Protein AF-A0A542AY26-F1 (afdb_monomer)

Radius of gyration: 20.73 Å; Cα contacts (8 Å, |Δi|>4): 140; chains: 1; bounding box: 49×27×63 Å

Nearest PDB structures (foldseek):
  6twt-assembly2_B  TM=5.254E-01  e=1.048E+00  Klebsiella pneumoniae
  6mgy-assembly6_B  TM=5.204E-01  e=1.248E+00  Klebsiella pneumoniae

Secondary structure (DSSP, 8-state):
--HHHHHHHHHHHTT-EEEEETTEEEEE-STTEEEEEE-SSSS-EEEEEE-SSBTTTBT--EEHHHHHHHHHHHHHHHHHHHHHHHHT--S---HHHHHHHHHHHHHHHHHHHHHHHHHHHHHHHHHHHHHHHH-

pLDDT: mean 88.07, std 7.44, range [56.12, 95.0]

Sequence (135 aa):
MNKKSQLTEHLEKSCESYSEIENNIIITTTKPLIFQVDFSNNKTDISAKLKGWNFLTGFLEMRFEKVASYISIMLILMILITLFSLVMVENEIENTTVLISITCIVVAAVWTCLFYINYRIKYENMKNRIVDWTN

Solvent-accessible surface area (backbone atoms only — not comparable to full-atom values): 7560 Å² total; per-residue (Å²): 130,60,48,68,61,43,38,50,55,51,34,58,77,66,71,54,50,67,48,78,55,95,55,32,40,37,38,46,54,78,80,38,45,34,38,39,38,37,53,79,50,106,51,81,44,79,47,48,28,38,44,53,73,43,93,77,55,39,69,52,69,41,49,51,90,52,47,62,62,52,42,52,52,51,51,52,50,52,50,51,53,54,53,52,56,58,70,68,49,91,56,90,74,52,69,65,60,56,52,51,54,52,49,53,51,51,52,52,51,53,52,46,50,53,51,50,50,55,53,48,54,54,47,53,55,50,52,50,50,54,50,67,46,50,109

Structure (mmCIF, N/CA/C/O backbone):
data_AF-A0A542AY26-F1
#
_entry.id   AF-A0A542AY26-F1
#
loop_
_atom_site.group_PDB
_atom_site.id
_atom_site.type_symbol
_atom_site.label_atom_id
_atom_site.label_alt_id
_atom_site.label_comp_id
_atom_site.label_asym_id
_atom_site.label_entity_id
_atom_site.label_seq_id
_atom_site.pdbx_PDB_ins_code
_atom_site.Cartn_x
_atom_site.Cartn_y
_atom_site.Cartn_z
_atom_site.occupancy
_atom_site.B_iso_or_equiv
_atom_site.auth_seq_id
_atom_site.auth_comp_id
_atom_site.auth_asym_id
_atom_site.auth_atom_id
_atom_site.pdbx_PDB_model_num
ATOM 1 N N . MET A 1 1 ? -17.174 -6.005 26.970 1.00 57.91 1 MET A N 1
ATOM 2 C CA . MET A 1 1 ? -17.548 -4.857 26.114 1.00 57.91 1 MET A CA 1
ATOM 3 C C . MET A 1 1 ? -17.607 -5.355 24.674 1.00 57.91 1 MET A C 1
ATOM 5 O O . MET A 1 1 ? -16.840 -6.252 24.352 1.00 57.91 1 MET A O 1
ATOM 9 N N . ASN A 1 2 ? -18.540 -4.887 23.840 1.00 85.50 2 ASN A N 1
ATOM 10 C CA . ASN A 1 2 ? -18.603 -5.311 22.433 1.00 85.50 2 ASN A CA 1
ATOM 11 C C . ASN A 1 2 ? -17.355 -4.779 21.695 1.00 85.50 2 ASN A C 1
ATOM 13 O O . ASN A 1 2 ? -17.109 -3.577 21.761 1.00 85.50 2 ASN A O 1
ATOM 17 N N . LYS A 1 3 ? -16.587 -5.636 21.003 1.00 85.88 3 LYS A N 1
ATOM 18 C CA . LYS A 1 3 ? -15.359 -5.249 20.272 1.00 85.88 3 LYS A CA 1
ATOM 19 C C . LYS A 1 3 ? -15.588 -4.099 19.293 1.00 85.88 3 LYS A C 1
ATOM 21 O O . LYS A 1 3 ? -14.745 -3.220 19.156 1.00 85.88 3 LYS A O 1
ATOM 26 N N . LYS A 1 4 ? -16.770 -4.069 18.670 1.00 87.06 4 LYS A N 1
ATOM 27 C CA . LYS A 1 4 ? -17.189 -2.968 17.800 1.00 87.06 4 LYS A CA 1
ATOM 28 C C . LYS A 1 4 ? -17.215 -1.636 18.560 1.00 87.06 4 LYS A C 1
ATOM 30 O O . LYS A 1 4 ? -16.641 -0.661 18.099 1.00 87.06 4 LYS A O 1
ATOM 35 N N . SER A 1 5 ? -17.817 -1.626 19.751 1.00 87.88 5 SER A N 1
ATOM 36 C CA . SER A 1 5 ? -17.921 -0.437 20.609 1.00 87.88 5 SER A CA 1
ATOM 37 C C . SER A 1 5 ? -16.572 0.015 21.174 1.00 87.88 5 SER A C 1
ATOM 39 O O . SER A 1 5 ? -16.381 1.203 21.398 1.00 87.88 5 SER A O 1
ATOM 41 N N . GLN A 1 6 ? -15.641 -0.914 21.419 1.00 89.56 6 GLN A N 1
ATOM 42 C CA . GLN A 1 6 ? -14.271 -0.567 21.815 1.00 89.56 6 GLN A CA 1
ATOM 43 C C . GLN A 1 6 ? -13.541 0.162 20.686 1.00 89.56 6 GLN A C 1
ATOM 45 O O . GLN A 1 6 ? -12.903 1.188 20.927 1.00 89.56 6 GLN A O 1
ATOM 50 N N . LEU A 1 7 ? -13.670 -0.341 19.454 1.00 90.88 7 LEU A N 1
ATOM 51 C CA . LEU A 1 7 ? -13.035 0.268 18.292 1.00 90.88 7 LEU A CA 1
ATOM 52 C C . LEU A 1 7 ? -13.582 1.675 18.020 1.00 90.88 7 LEU A C 1
ATOM 54 O O . LEU A 1 7 ? -12.794 2.592 17.805 1.00 90.88 7 LEU A O 1
ATOM 58 N N . THR A 1 8 ? -14.902 1.869 18.068 1.00 90.88 8 THR A N 1
ATOM 59 C CA . THR A 1 8 ? -15.522 3.184 17.824 1.00 90.88 8 THR A CA 1
ATOM 60 C C . THR A 1 8 ? -15.086 4.220 18.855 1.00 90.88 8 THR A C 1
ATOM 62 O O . THR A 1 8 ? -14.701 5.321 18.473 1.00 90.88 8 THR A O 1
ATOM 65 N N . GLU A 1 9 ? -15.024 3.855 20.139 1.00 91.69 9 GLU A N 1
ATOM 66 C CA . GLU A 1 9 ? -14.561 4.755 21.204 1.00 91.69 9 GLU A CA 1
ATOM 67 C C . GLU A 1 9 ? -13.115 5.233 20.965 1.00 91.69 9 GLU A C 1
ATOM 69 O O . GLU A 1 9 ? -12.787 6.403 21.172 1.00 91.69 9 GLU A O 1
ATOM 74 N N . HIS A 1 10 ? -12.232 4.347 20.496 1.00 92.06 10 HIS A N 1
ATOM 75 C CA . HIS A 1 10 ? -10.848 4.712 20.180 1.00 92.06 10 HIS A CA 1
ATOM 76 C C . HIS A 1 10 ? -10.740 5.565 18.912 1.00 92.06 10 HIS A C 1
ATOM 78 O O . HIS A 1 10 ? -9.933 6.499 18.869 1.00 92.06 10 HIS A O 1
ATOM 84 N N . LEU A 1 11 ? -11.553 5.280 17.891 1.00 90.81 11 LEU A N 1
ATOM 85 C CA . LEU A 1 11 ? -11.613 6.075 16.662 1.00 90.81 11 LEU A CA 1
ATOM 86 C C . LEU A 1 11 ? -12.099 7.503 16.941 1.00 90.81 11 LEU A C 1
ATOM 88 O O . LEU A 1 11 ? -11.497 8.455 16.450 1.00 90.81 11 LEU A O 1
ATOM 92 N N . GLU A 1 12 ? -13.111 7.661 17.797 1.00 90.06 12 GLU A N 1
ATOM 93 C CA . GLU A 1 12 ? -13.599 8.970 18.246 1.00 90.06 12 GLU A CA 1
ATOM 94 C C . GLU A 1 12 ? -12.529 9.745 19.016 1.00 90.06 12 GLU A C 1
ATOM 96 O O . GLU A 1 12 ? -12.251 10.899 18.694 1.00 90.06 12 GLU A O 1
ATOM 101 N N . LYS A 1 13 ? -11.860 9.099 19.982 1.00 90.75 13 LYS A N 1
ATOM 102 C CA . LYS A 1 13 ? -10.767 9.721 20.754 1.00 90.75 13 LYS A CA 1
ATOM 103 C C . LYS A 1 13 ? -9.590 10.155 19.885 1.00 90.75 13 LYS A C 1
ATOM 105 O O . LYS A 1 13 ? -8.901 11.112 20.225 1.00 90.75 13 LYS A O 1
ATOM 110 N N . SER A 1 14 ? -9.334 9.437 18.794 1.00 86.12 14 SER A N 1
ATOM 111 C CA . SER A 1 14 ? -8.246 9.740 17.859 1.00 86.12 14 SER A CA 1
ATOM 112 C C . SER A 1 14 ? -8.663 10.644 16.696 1.00 86.12 14 SER A C 1
ATOM 114 O O . SER A 1 14 ? -7.824 10.942 15.846 1.00 86.12 14 SER A O 1
ATOM 116 N N . CYS A 1 15 ? -9.915 11.120 16.677 1.00 84.69 15 CYS A N 1
ATOM 117 C CA . CYS A 1 15 ? -10.482 11.948 15.610 1.00 84.69 15 CYS A CA 1
ATOM 118 C C . CYS A 1 15 ? -10.312 11.330 14.206 1.00 84.69 15 CYS A C 1
ATOM 120 O O . CYS A 1 15 ? -10.154 12.049 13.216 1.00 84.69 15 CYS A O 1
ATOM 122 N N . GLU A 1 16 ? -10.321 9.999 14.111 1.00 85.75 16 GLU A N 1
ATOM 123 C CA . GLU A 1 16 ? -10.207 9.283 12.840 1.00 85.75 16 GLU A CA 1
ATOM 124 C C . GLU A 1 16 ? -11.564 9.287 12.122 1.00 85.75 16 GLU A C 1
ATOM 126 O O . GLU A 1 16 ? -12.618 9.119 12.736 1.00 85.75 16 GLU A O 1
ATOM 131 N N . SER A 1 17 ? -11.562 9.458 10.798 1.00 89.00 17 SER A N 1
ATOM 132 C CA . SE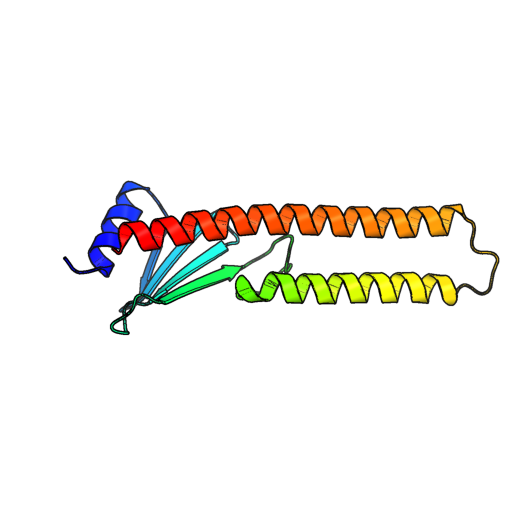R A 1 17 ? -12.801 9.405 10.019 1.00 89.00 17 SER A CA 1
ATOM 133 C C . SER A 1 17 ? -13.231 7.954 9.824 1.00 89.00 17 SER A C 1
ATOM 135 O O . SER A 1 17 ? -12.485 7.143 9.273 1.00 89.00 17 SER A O 1
ATOM 137 N N . TYR A 1 18 ? -14.450 7.617 10.237 1.00 91.88 18 TYR A N 1
ATOM 138 C CA . TYR A 1 18 ? -15.010 6.286 10.041 1.00 91.88 18 TYR A CA 1
ATOM 139 C C . TYR A 1 18 ? -16.496 6.343 9.675 1.00 91.88 18 TYR A C 1
ATOM 141 O O . TYR A 1 18 ? -17.162 7.364 9.829 1.00 91.88 18 TYR A O 1
ATOM 149 N N . SER A 1 19 ? -17.005 5.234 9.148 1.00 90.38 19 SER A N 1
ATOM 150 C CA . SER A 1 19 ? -18.430 5.014 8.910 1.00 90.38 19 SER A CA 1
ATOM 151 C C . SER A 1 19 ? -18.811 3.614 9.363 1.00 90.38 19 SER A C 1
ATOM 153 O O . SER A 1 19 ? -18.036 2.670 9.202 1.00 90.38 19 SER A O 1
ATOM 155 N N . GLU A 1 20 ? -20.002 3.486 9.934 1.00 90.06 20 GLU A N 1
ATOM 156 C CA . GLU A 1 20 ? -20.541 2.208 10.380 1.00 90.06 20 GLU A CA 1
ATOM 157 C C . GLU A 1 20 ? -21.609 1.715 9.413 1.00 90.06 20 GLU A C 1
ATOM 159 O O . GLU A 1 20 ? -22.511 2.462 9.035 1.00 90.06 20 GLU A O 1
ATOM 164 N N . ILE A 1 21 ? -21.519 0.443 9.035 1.00 87.88 21 ILE A N 1
ATOM 165 C CA . ILE A 1 21 ? -22.522 -0.234 8.216 1.00 87.88 21 ILE A CA 1
ATOM 166 C C . ILE A 1 21 ? -22.781 -1.596 8.856 1.00 87.88 21 ILE A C 1
ATOM 168 O O . ILE A 1 21 ? -21.977 -2.512 8.707 1.00 87.88 21 ILE A O 1
ATOM 172 N N . GLU A 1 22 ? -23.890 -1.729 9.586 1.00 86.00 22 GLU A N 1
ATOM 173 C CA . GLU A 1 22 ? -24.264 -2.959 10.303 1.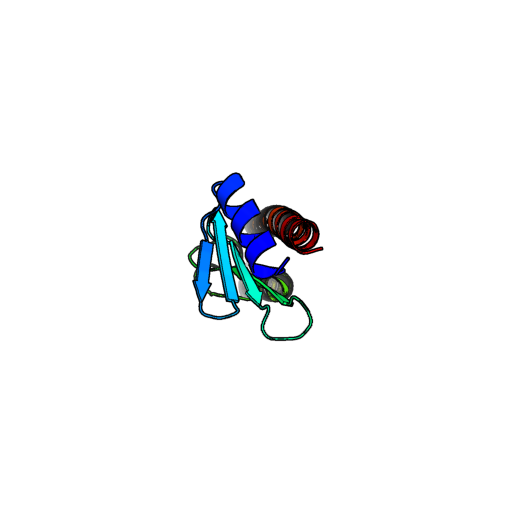00 86.00 22 GLU A CA 1
ATOM 174 C C . GLU A 1 22 ? -23.139 -3.456 11.240 1.00 86.00 22 GLU A C 1
ATOM 176 O O . GLU A 1 22 ? -22.822 -2.798 12.235 1.00 86.00 22 GLU A O 1
ATOM 181 N N . ASN A 1 23 ? -22.516 -4.594 10.913 1.00 85.38 23 ASN A N 1
ATOM 182 C CA . ASN A 1 23 ? -21.401 -5.206 11.642 1.00 85.38 23 ASN A CA 1
ATOM 183 C C . ASN A 1 23 ? -20.020 -4.789 11.113 1.00 85.38 23 ASN A C 1
ATOM 185 O O . ASN A 1 23 ? -19.007 -5.290 11.594 1.00 85.38 23 ASN A O 1
ATOM 189 N N . ASN A 1 24 ? -19.968 -3.875 10.143 1.00 88.69 24 ASN A N 1
ATOM 190 C CA . ASN A 1 24 ? -18.739 -3.377 9.544 1.00 88.69 24 ASN A CA 1
ATOM 191 C C . ASN A 1 24 ? -18.414 -1.959 10.019 1.00 88.69 24 ASN A C 1
ATOM 193 O O . ASN A 1 24 ? -19.293 -1.099 10.124 1.00 88.69 24 ASN A O 1
ATOM 197 N N . ILE A 1 25 ? -17.126 -1.699 10.223 1.00 91.06 25 ILE A N 1
ATOM 198 C CA . ILE A 1 25 ? -16.570 -0.357 10.398 1.00 91.06 25 ILE A CA 1
ATOM 199 C C . ILE A 1 25 ? -15.619 -0.085 9.238 1.00 91.06 25 ILE A C 1
ATOM 201 O O . ILE A 1 25 ? -14.650 -0.813 9.027 1.00 91.06 25 ILE A O 1
ATOM 205 N N . ILE A 1 26 ? -15.890 0.973 8.480 1.00 91.50 26 ILE A N 1
ATOM 206 C CA . ILE A 1 26 ? -15.024 1.447 7.402 1.00 91.50 26 ILE A CA 1
ATOM 207 C C . ILE A 1 26 ? -14.255 2.655 7.922 1.00 91.50 26 ILE A C 1
ATOM 209 O O . ILE A 1 26 ? -14.839 3.712 8.149 1.00 91.50 26 ILE A O 1
ATOM 213 N N . ILE A 1 27 ? -12.945 2.503 8.082 1.00 91.25 27 ILE A N 1
ATOM 214 C CA . ILE A 1 27 ? -12.044 3.546 8.570 1.00 91.25 27 ILE A CA 1
ATOM 215 C C . ILE A 1 27 ? -11.385 4.201 7.357 1.00 91.25 27 ILE A C 1
ATOM 217 O O . ILE A 1 27 ? -10.658 3.564 6.587 1.00 91.25 27 ILE A O 1
ATOM 221 N N . THR A 1 28 ? -11.648 5.491 7.183 1.00 85.50 28 THR A N 1
ATOM 222 C CA . THR A 1 28 ? -11.047 6.315 6.137 1.00 85.50 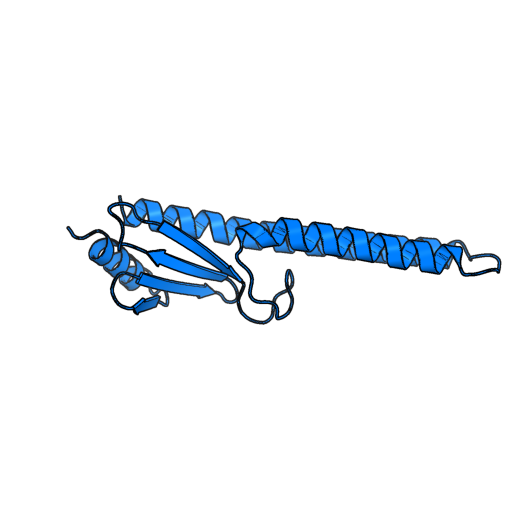28 THR A CA 1
ATOM 223 C C . THR A 1 28 ? -9.844 7.029 6.727 1.00 85.50 28 THR A C 1
ATOM 225 O O . THR A 1 28 ? -9.974 8.053 7.392 1.00 85.50 28 THR A O 1
ATOM 228 N N . THR A 1 29 ? -8.655 6.486 6.476 1.00 78.12 29 THR A N 1
ATOM 229 C CA . THR A 1 29 ? -7.408 7.160 6.860 1.00 78.12 29 THR A CA 1
ATOM 230 C C . THR A 1 29 ? -7.081 8.286 5.877 1.00 78.12 29 THR A C 1
ATOM 232 O O . THR A 1 29 ? -7.875 8.613 4.988 1.00 78.12 29 THR A O 1
ATOM 235 N N . THR A 1 30 ? -5.894 8.890 5.984 1.00 73.81 30 THR A N 1
ATOM 236 C CA . THR A 1 30 ? -5.410 9.817 4.956 1.00 73.81 30 THR A CA 1
ATOM 237 C C . THR A 1 30 ? -5.446 9.112 3.595 1.00 73.81 30 THR A C 1
ATOM 239 O O . THR A 1 30 ? -4.739 8.118 3.395 1.00 73.81 30 THR A O 1
ATOM 242 N N . LYS A 1 31 ? -6.296 9.606 2.675 1.00 72.56 31 LYS A N 1
ATOM 243 C CA . LYS A 1 31 ? -6.449 9.065 1.312 1.00 72.56 31 LYS A CA 1
ATOM 244 C C . LYS A 1 31 ? -5.078 8.721 0.733 1.00 72.56 31 LYS A C 1
ATOM 246 O O . LYS A 1 31 ? -4.141 9.506 0.918 1.00 72.56 31 LYS A O 1
ATOM 251 N N . PRO A 1 32 ? -4.948 7.613 -0.010 1.00 86.25 32 PRO A N 1
ATOM 252 C CA . PRO A 1 32 ? -5.970 6.712 -0.580 1.00 86.25 32 PRO A CA 1
ATOM 253 C C . PRO A 1 32 ? -6.295 5.424 0.216 1.00 86.25 32 PRO A C 1
ATOM 255 O O . PRO A 1 32 ? -7.031 4.584 -0.299 1.00 86.25 32 PRO A O 1
ATOM 258 N N . LEU A 1 33 ? -5.728 5.201 1.409 1.00 91.44 33 LEU A N 1
ATOM 259 C CA . LEU A 1 33 ? -5.862 3.920 2.123 1.00 91.44 33 LEU A CA 1
ATOM 260 C C . LEU A 1 33 ? -7.147 3.870 2.971 1.00 91.44 33 LEU A C 1
ATOM 262 O O . LEU A 1 33 ? -7.395 4.744 3.803 1.00 91.44 33 LEU A O 1
ATOM 266 N N . ILE A 1 34 ? -7.958 2.833 2.767 1.00 92.88 34 ILE A N 1
ATOM 267 C CA . ILE A 1 34 ? -9.221 2.599 3.480 1.00 92.88 34 ILE A CA 1
ATOM 268 C C . ILE A 1 34 ? -9.169 1.219 4.123 1.00 92.88 34 ILE A C 1
ATOM 270 O O . ILE A 1 34 ? -8.824 0.247 3.449 1.00 92.88 34 ILE A O 1
ATOM 274 N N . PHE A 1 35 ? -9.558 1.131 5.392 1.00 94.44 35 PHE A N 1
ATOM 275 C CA . PHE A 1 35 ? -9.700 -0.130 6.113 1.00 94.44 35 PHE A CA 1
ATOM 276 C C . PHE A 1 35 ? -11.168 -0.481 6.279 1.00 94.44 35 PHE A C 1
ATOM 278 O O . PHE A 1 35 ? -12.011 0.392 6.468 1.00 94.44 35 PHE A O 1
ATOM 285 N N . GLN A 1 36 ? -11.458 -1.770 6.238 1.00 93.31 36 GLN A N 1
ATOM 286 C CA . GLN A 1 36 ? -12.751 -2.335 6.565 1.00 93.31 36 GLN A CA 1
ATOM 287 C C . GLN A 1 36 ? -12.539 -3.408 7.627 1.00 93.31 36 GLN A C 1
ATOM 289 O O . GLN A 1 36 ? -11.761 -4.343 7.422 1.00 93.31 36 GLN A O 1
ATOM 294 N N . VAL A 1 37 ? -13.230 -3.243 8.749 1.00 92.38 37 VAL A N 1
ATOM 295 C CA . VAL A 1 37 ? -13.213 -4.154 9.890 1.00 92.38 37 VAL A CA 1
ATOM 296 C C . VAL A 1 37 ? -14.587 -4.799 10.002 1.00 92.38 37 VAL A C 1
ATOM 298 O O . VAL A 1 37 ? -15.572 -4.090 10.198 1.00 92.38 37 VAL A O 1
ATOM 301 N N . ASP A 1 38 ? -14.648 -6.117 9.860 1.00 91.12 38 ASP A N 1
ATOM 302 C CA . ASP A 1 38 ? -15.880 -6.903 9.932 1.00 91.12 38 ASP A CA 1
ATOM 303 C C . ASP A 1 38 ? -15.946 -7.670 11.262 1.00 91.12 38 ASP A C 1
ATOM 305 O O . ASP A 1 38 ? -15.025 -8.415 11.613 1.00 91.12 38 ASP A O 1
ATOM 309 N N . PHE A 1 39 ? -17.039 -7.475 12.002 1.00 87.69 39 PHE A N 1
ATOM 310 C CA . PHE A 1 39 ? -17.336 -8.140 13.275 1.00 87.69 39 PHE A CA 1
ATOM 311 C C . PHE A 1 39 ? -18.438 -9.211 13.162 1.00 87.69 39 PHE A C 1
ATOM 313 O O . PHE A 1 39 ? -18.899 -9.717 14.182 1.00 87.69 39 PHE A O 1
ATOM 320 N N . SER A 1 40 ? -18.911 -9.532 11.952 1.00 83.12 40 SER A N 1
ATOM 321 C CA . SER A 1 40 ? -20.018 -10.476 11.720 1.00 83.12 40 SER A CA 1
ATOM 322 C C . SER A 1 40 ? -19.683 -11.916 12.110 1.00 83.12 40 SER A C 1
ATOM 324 O O . SER A 1 40 ? -20.536 -12.648 12.611 1.00 83.12 40 SER A O 1
ATOM 326 N N . ASN A 1 41 ? -18.432 -12.319 11.911 1.00 73.12 41 ASN A N 1
ATOM 327 C CA . ASN A 1 41 ? -17.927 -13.609 12.345 1.00 73.12 41 ASN A CA 1
ATOM 328 C C . ASN A 1 41 ? -17.425 -13.494 13.793 1.00 73.12 41 ASN A C 1
ATOM 330 O O . ASN A 1 41 ? -16.980 -12.432 14.216 1.00 73.12 41 ASN A O 1
ATOM 334 N N . ASN A 1 42 ? -17.373 -14.598 14.550 1.00 75.06 42 ASN A N 1
ATOM 335 C CA . ASN A 1 42 ? -16.753 -14.653 15.895 1.00 75.06 42 ASN A CA 1
ATOM 336 C C . ASN A 1 42 ? -15.266 -14.195 15.934 1.00 75.06 42 ASN A C 1
ATOM 338 O O . ASN A 1 42 ? -14.610 -14.276 16.974 1.00 75.06 42 ASN A O 1
ATOM 342 N N . LYS A 1 43 ? -14.711 -13.753 14.799 1.00 78.56 43 LYS A N 1
ATOM 343 C CA . LYS A 1 43 ? -13.379 -13.191 14.605 1.00 78.56 43 LYS A CA 1
ATOM 344 C C . LYS A 1 43 ? -13.497 -11.827 13.926 1.00 78.56 43 LYS A C 1
ATOM 346 O O . LYS A 1 43 ? -14.274 -11.678 12.990 1.00 78.56 43 LYS A O 1
ATOM 351 N N . THR A 1 44 ? -12.663 -10.888 14.361 1.00 83.94 44 THR A N 1
ATOM 352 C CA . THR A 1 44 ? -12.463 -9.596 13.698 1.00 83.94 44 THR A CA 1
ATOM 353 C C . THR A 1 44 ? -11.680 -9.820 12.402 1.00 83.94 44 THR A C 1
ATOM 355 O O . THR A 1 44 ? -10.518 -10.226 12.470 1.00 83.94 44 THR A O 1
ATOM 358 N N . ASP A 1 45 ? -12.292 -9.583 11.241 1.00 88.44 45 ASP A N 1
ATOM 359 C CA . ASP A 1 45 ? -11.584 -9.588 9.953 1.00 88.44 45 ASP A CA 1
ATOM 360 C C . ASP A 1 45 ? -11.203 -8.155 9.568 1.00 88.44 45 ASP A C 1
ATOM 362 O O . ASP A 1 45 ? -12.026 -7.244 9.648 1.00 88.44 45 ASP A O 1
ATOM 366 N N . ILE A 1 46 ? -9.945 -7.941 9.186 1.00 91.31 46 ILE A N 1
ATOM 367 C CA . ILE A 1 46 ? -9.404 -6.621 8.848 1.00 91.31 46 ILE A CA 1
ATOM 368 C C . ILE A 1 46 ? -8.883 -6.692 7.422 1.00 91.31 46 ILE A C 1
ATOM 370 O O . ILE A 1 46 ? -7.899 -7.376 7.138 1.00 91.31 46 ILE A O 1
ATOM 374 N N . SER A 1 47 ? -9.504 -5.927 6.536 1.00 92.38 47 SER A N 1
ATOM 375 C CA . SER A 1 47 ? -9.067 -5.782 5.151 1.00 92.38 47 SER A CA 1
ATOM 376 C C . SER A 1 47 ? -8.756 -4.326 4.838 1.00 92.38 47 SER A C 1
ATOM 378 O O . SER A 1 47 ? -9.336 -3.414 5.429 1.00 92.38 47 SER A O 1
ATOM 380 N N . ALA A 1 48 ? -7.836 -4.087 3.904 1.00 93.88 48 ALA A N 1
ATOM 381 C CA . ALA A 1 48 ? -7.561 -2.741 3.422 1.00 93.88 48 ALA A CA 1
ATOM 382 C C . ALA A 1 48 ? -7.561 -2.671 1.899 1.00 93.88 48 ALA A C 1
ATOM 384 O O . ALA A 1 48 ? -7.263 -3.636 1.192 1.00 93.88 48 ALA A O 1
ATOM 385 N N . LYS A 1 49 ? -7.869 -1.489 1.379 1.00 94.31 49 LYS A N 1
ATOM 386 C CA . LYS A 1 49 ? -7.839 -1.197 -0.051 1.00 9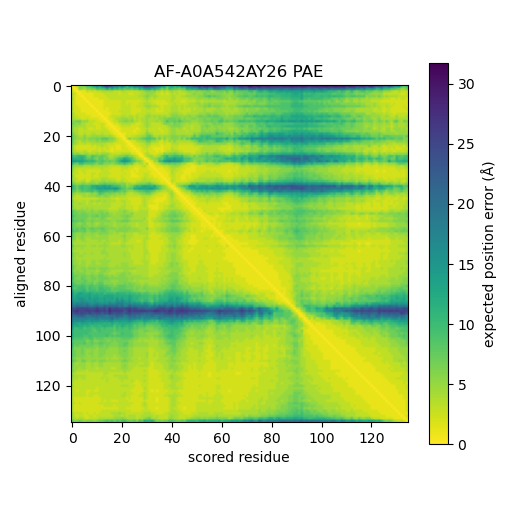4.31 49 LYS A CA 1
ATOM 387 C C . LYS A 1 49 ? -7.310 0.202 -0.322 1.00 94.31 49 LYS A C 1
ATOM 389 O O . LYS A 1 49 ? -7.522 1.121 0.468 1.00 94.31 49 LYS A O 1
ATOM 394 N N . LEU A 1 50 ? -6.642 0.357 -1.459 1.00 93.12 50 LEU A N 1
ATOM 395 C CA . LEU A 1 50 ? -6.35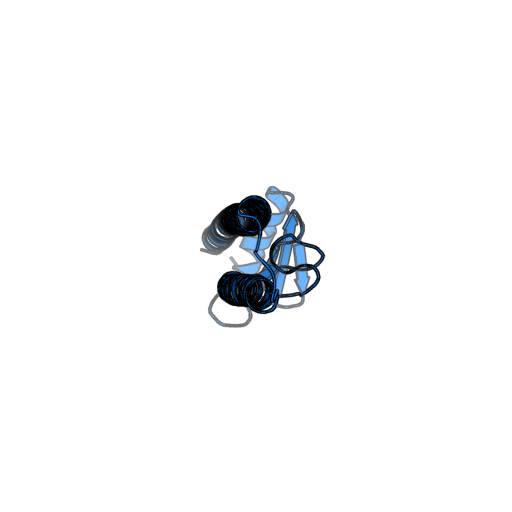1 1.661 -2.043 1.00 93.12 50 LEU A CA 1
ATOM 396 C C . LEU A 1 50 ? -7.545 2.078 -2.893 1.00 93.12 50 LEU A C 1
ATOM 398 O O . LEU A 1 50 ? -7.984 1.315 -3.752 1.00 93.12 50 LEU A O 1
ATOM 402 N N . LYS A 1 51 ? -8.069 3.278 -2.645 1.00 91.69 51 LYS A N 1
ATOM 403 C CA . LYS A 1 51 ? -9.192 3.859 -3.380 1.00 91.69 51 LYS A CA 1
ATOM 404 C C . LYS A 1 51 ? -8.868 5.278 -3.833 1.00 91.69 51 LYS A C 1
ATOM 406 O O . LYS A 1 51 ? -8.360 6.091 -3.062 1.00 91.69 51 LYS A O 1
ATOM 411 N N . GLY A 1 52 ? -9.252 5.594 -5.067 1.00 88.62 52 GLY A N 1
ATOM 412 C CA . GLY A 1 52 ? -8.967 6.882 -5.695 1.00 88.62 52 GLY A CA 1
ATOM 413 C C . GLY A 1 52 ? -7.532 6.980 -6.213 1.00 88.62 52 GLY A C 1
ATOM 414 O O . GLY A 1 52 ? -6.758 6.028 -6.112 1.00 88.62 52 GLY A O 1
ATOM 415 N N . TRP A 1 53 ? -7.195 8.140 -6.784 1.00 91.56 53 TRP A N 1
ATOM 416 C CA . TRP A 1 53 ? -5.898 8.352 -7.424 1.00 91.56 53 TRP A CA 1
ATOM 417 C C . TRP A 1 53 ? -4.734 8.177 -6.445 1.00 91.56 53 TRP A C 1
ATOM 419 O O . TRP A 1 53 ? -4.706 8.802 -5.382 1.00 91.56 53 TRP A O 1
ATOM 429 N N . ASN A 1 54 ? -3.767 7.337 -6.813 1.00 91.56 54 ASN A N 1
ATOM 430 C CA . ASN A 1 54 ? -2.553 7.113 -6.043 1.00 91.56 54 ASN A CA 1
ATOM 431 C C . ASN A 1 54 ? -1.374 6.652 -6.910 1.00 91.56 54 ASN A C 1
ATOM 433 O O . ASN A 1 54 ? -1.552 6.135 -8.009 1.00 91.56 54 ASN A O 1
ATOM 437 N N . PHE A 1 55 ? -0.162 6.782 -6.371 1.00 86.88 55 PHE A N 1
ATOM 438 C CA . PHE A 1 55 ? 1.087 6.475 -7.078 1.00 86.88 55 PHE A CA 1
ATOM 439 C C . PHE A 1 55 ? 1.342 4.981 -7.344 1.00 86.88 55 PHE A C 1
ATOM 441 O O . PHE A 1 55 ? 2.275 4.662 -8.069 1.00 86.88 55 PHE A O 1
ATOM 448 N N . LEU A 1 56 ? 0.557 4.067 -6.761 1.00 91.19 56 LEU A N 1
ATOM 449 C CA . LEU A 1 56 ? 0.795 2.620 -6.862 1.00 91.19 56 LEU A CA 1
ATOM 450 C C . LEU A 1 56 ? -0.136 1.925 -7.855 1.00 91.19 56 LEU A C 1
ATOM 452 O O . LEU A 1 56 ? 0.268 0.998 -8.547 1.00 91.19 56 LEU A O 1
ATOM 456 N N . THR A 1 57 ? -1.394 2.355 -7.901 1.00 92.56 57 THR A N 1
ATOM 457 C CA . THR A 1 57 ? -2.464 1.722 -8.692 1.00 92.56 57 THR A CA 1
ATOM 458 C C . THR A 1 57 ? -3.188 2.714 -9.604 1.00 92.56 57 THR A C 1
ATOM 460 O O . THR A 1 57 ? -4.096 2.336 -10.343 1.00 92.56 57 THR A O 1
ATOM 463 N N . GLY A 1 58 ? -2.793 3.993 -9.599 1.00 89.88 58 GLY A N 1
ATOM 464 C CA . GLY A 1 58 ? -3.496 5.033 -10.342 1.00 89.88 58 GLY A CA 1
ATOM 465 C C . GLY A 1 58 ? -4.915 5.190 -9.804 1.00 89.88 58 GLY A C 1
ATOM 466 O O . GLY A 1 58 ? -5.095 5.448 -8.619 1.00 89.88 58 GLY A O 1
ATOM 467 N N . PHE A 1 59 ? -5.917 5.027 -10.667 1.00 91.00 59 PHE A N 1
ATOM 468 C CA . PHE A 1 59 ? -7.338 5.066 -10.297 1.00 91.00 59 PHE A CA 1
ATOM 469 C C . PHE A 1 59 ? -7.934 3.688 -9.973 1.00 91.00 59 PHE A C 1
ATOM 471 O O . PHE A 1 59 ? -9.109 3.608 -9.613 1.00 91.00 59 PHE A O 1
ATOM 478 N N . LEU A 1 60 ? -7.160 2.609 -10.120 1.00 92.44 60 LEU A N 1
ATOM 479 C CA . LEU A 1 60 ? -7.649 1.253 -9.907 1.00 92.44 60 LEU A CA 1
ATOM 480 C C . LEU A 1 60 ? -7.851 0.993 -8.411 1.00 92.44 60 LEU A C 1
ATOM 482 O O . LEU A 1 60 ? -6.896 0.978 -7.637 1.00 92.44 60 LEU A O 1
ATOM 486 N N . GLU A 1 61 ? -9.097 0.755 -8.002 1.00 93.75 61 GLU A N 1
ATOM 487 C CA . GLU A 1 61 ? -9.395 0.341 -6.631 1.00 93.75 61 GLU A CA 1
ATOM 488 C C . GLU A 1 61 ? -8.939 -1.109 -6.420 1.00 93.75 61 GLU A C 1
ATOM 490 O O . GLU A 1 61 ? -9.366 -2.020 -7.132 1.00 93.75 61 GLU A O 1
ATOM 495 N N . MET A 1 62 ? -8.055 -1.337 -5.446 1.00 94.06 62 MET A N 1
ATOM 496 C CA . MET A 1 62 ? -7.450 -2.652 -5.225 1.00 94.06 62 MET A CA 1
ATOM 497 C C . MET A 1 62 ? -7.192 -2.923 -3.743 1.00 94.06 62 MET A C 1
ATOM 499 O O . MET A 1 62 ? -6.792 -2.033 -2.994 1.00 94.06 62 MET A O 1
ATOM 503 N N . ARG A 1 63 ? -7.376 -4.185 -3.329 1.00 94.50 63 ARG A N 1
ATOM 504 C CA . ARG A 1 63 ? -6.953 -4.668 -2.005 1.00 94.50 63 ARG A CA 1
ATOM 505 C C . ARG A 1 63 ? -5.457 -4.444 -1.815 1.00 94.50 63 ARG A C 1
ATOM 507 O O . ARG A 1 63 ? -4.680 -4.807 -2.699 1.00 94.50 63 ARG A O 1
ATOM 514 N N . PHE A 1 64 ? -5.063 -3.879 -0.678 1.00 93.56 64 PHE A N 1
ATOM 515 C CA . PHE A 1 64 ? -3.676 -3.482 -0.437 1.00 93.56 64 PHE A CA 1
ATOM 516 C C . PHE A 1 64 ? -2.711 -4.672 -0.553 1.00 93.56 64 PHE A C 1
ATOM 518 O O . PHE A 1 64 ? -1.632 -4.554 -1.127 1.00 93.56 64 PHE A O 1
ATOM 525 N N . GLU A 1 65 ? -3.159 -5.854 -0.136 1.00 91.88 65 GLU A N 1
ATOM 526 C CA . GLU A 1 65 ? -2.412 -7.111 -0.199 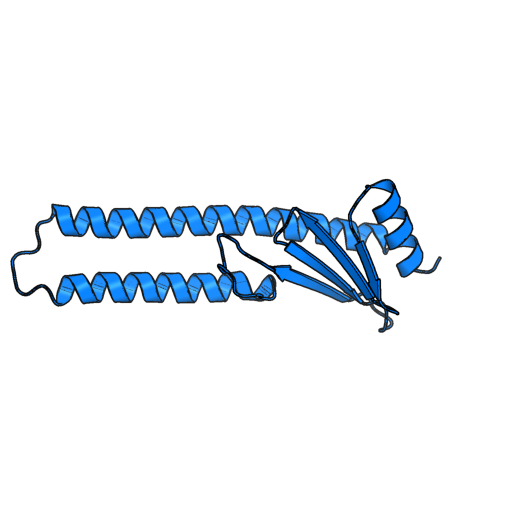1.00 91.88 65 GLU A CA 1
ATOM 527 C C . GLU A 1 65 ? -2.048 -7.527 -1.637 1.00 91.88 65 GLU A C 1
ATOM 529 O O . GLU A 1 65 ? -1.081 -8.256 -1.841 1.00 91.88 65 GLU A O 1
ATOM 534 N N . LYS A 1 66 ? -2.793 -7.058 -2.649 1.00 94.81 66 LYS A N 1
ATOM 535 C CA . LYS A 1 66 ? -2.542 -7.355 -4.073 1.00 94.81 66 LYS A CA 1
ATOM 536 C C . LYS A 1 66 ? -1.675 -6.306 -4.776 1.00 94.81 66 LYS A C 1
ATOM 538 O O . LYS A 1 66 ? -1.223 -6.543 -5.896 1.00 94.81 66 LYS A O 1
ATOM 543 N N . VAL A 1 67 ? -1.424 -5.163 -4.135 1.00 94.94 67 VAL A N 1
ATOM 544 C CA . VAL A 1 67 ? -0.735 -4.015 -4.746 1.00 94.94 67 VAL A CA 1
ATOM 545 C C . VAL A 1 67 ? 0.704 -4.357 -5.121 1.00 94.94 67 VAL A C 1
ATOM 547 O O . VAL A 1 67 ? 1.153 -3.976 -6.198 1.00 94.94 67 VAL A O 1
ATOM 550 N N . ALA A 1 68 ? 1.411 -5.125 -4.287 1.00 94.12 68 ALA A N 1
ATOM 551 C CA . ALA A 1 68 ? 2.777 -5.556 -4.584 1.00 94.12 68 ALA A CA 1
ATOM 552 C C . ALA A 1 68 ? 2.848 -6.356 -5.890 1.00 94.12 68 ALA A C 1
ATOM 554 O O . ALA A 1 68 ? 3.631 -6.024 -6.773 1.00 94.12 68 ALA A O 1
ATOM 555 N N . SER A 1 69 ? 1.980 -7.362 -6.043 1.00 95.00 69 SER A N 1
ATOM 556 C CA . SER A 1 69 ? 1.914 -8.184 -7.255 1.00 95.00 69 SER A CA 1
ATOM 557 C C . SER A 1 69 ? 1.566 -7.354 -8.489 1.00 95.00 69 SER A C 1
ATOM 559 O O . SER A 1 69 ? 2.172 -7.540 -9.541 1.00 95.00 69 SER A O 1
ATOM 561 N N . TYR A 1 70 ? 0.627 -6.413 -8.357 1.00 94.88 70 TYR A N 1
ATOM 562 C CA . TYR A 1 70 ? 0.268 -5.498 -9.439 1.00 94.88 70 TYR A CA 1
ATOM 563 C C . TYR A 1 70 ? 1.460 -4.642 -9.886 1.00 94.88 70 TYR A C 1
ATOM 565 O O . TYR A 1 70 ? 1.771 -4.593 -11.076 1.00 94.88 70 TYR A O 1
ATOM 573 N N . ILE A 1 71 ? 2.169 -4.026 -8.935 1.00 94.12 71 ILE A N 1
ATOM 574 C CA . ILE A 1 71 ? 3.374 -3.234 -9.206 1.00 94.12 71 ILE A CA 1
ATOM 575 C C . ILE A 1 71 ? 4.448 -4.094 -9.875 1.00 94.12 71 ILE A C 1
ATOM 577 O O . ILE A 1 71 ? 5.052 -3.656 -10.850 1.00 94.12 71 ILE A O 1
ATOM 581 N N . SER A 1 72 ? 4.678 -5.319 -9.394 1.00 92.62 72 SER A N 1
ATOM 582 C CA . SER A 1 72 ? 5.663 -6.226 -9.992 1.00 92.62 72 SER A CA 1
ATOM 583 C C . SER A 1 72 ? 5.350 -6.516 -11.459 1.00 92.62 72 SER A C 1
ATOM 585 O O . SER A 1 72 ? 6.241 -6.424 -12.300 1.00 92.62 72 SER A O 1
ATOM 587 N N . ILE A 1 73 ? 4.087 -6.806 -11.786 1.00 94.62 73 ILE A N 1
ATOM 588 C CA . ILE A 1 73 ? 3.655 -7.042 -13.170 1.00 94.62 73 ILE A CA 1
ATOM 589 C C . ILE A 1 73 ? 3.840 -5.774 -14.016 1.00 94.62 73 ILE A C 1
ATOM 591 O O . ILE A 1 73 ? 4.393 -5.852 -15.110 1.00 94.62 73 ILE A O 1
ATOM 595 N N . MET A 1 74 ? 3.434 -4.605 -13.508 1.00 92.19 74 MET A N 1
ATOM 596 C CA . MET A 1 74 ? 3.596 -3.325 -14.209 1.00 92.19 74 MET A CA 1
ATOM 597 C C . MET A 1 74 ? 5.065 -3.003 -14.505 1.00 92.19 74 MET A C 1
ATOM 599 O O . MET A 1 74 ? 5.381 -2.591 -15.619 1.00 92.19 74 MET A O 1
ATOM 603 N N . LEU A 1 75 ? 5.968 -3.221 -13.544 1.00 91.69 75 LEU A N 1
ATOM 604 C CA . LEU A 1 75 ? 7.401 -2.984 -13.727 1.00 91.69 75 LEU A CA 1
ATOM 605 C C . LEU A 1 75 ? 8.009 -3.942 -14.755 1.00 91.69 75 LEU A C 1
ATOM 607 O O . LEU A 1 75 ? 8.780 -3.503 -15.604 1.00 91.69 75 LEU A O 1
ATOM 611 N N . ILE A 1 76 ? 7.633 -5.225 -14.726 1.00 92.94 76 ILE A N 1
ATOM 612 C CA . ILE A 1 76 ? 8.077 -6.202 -15.732 1.00 92.94 76 ILE A CA 1
ATOM 613 C C . ILE A 1 76 ? 7.601 -5.782 -17.125 1.00 92.94 76 ILE A C 1
ATOM 615 O O . ILE A 1 76 ? 8.400 -5.745 -18.057 1.00 92.94 76 ILE A O 1
ATOM 619 N N . LEU A 1 77 ? 6.323 -5.419 -17.272 1.00 92.75 77 LEU A N 1
ATOM 620 C CA . LEU A 1 77 ? 5.775 -4.960 -18.550 1.00 92.75 77 LEU A CA 1
ATOM 621 C C . LEU A 1 77 ? 6.481 -3.698 -19.052 1.00 92.75 77 LEU A C 1
ATOM 623 O O . LEU A 1 77 ? 6.827 -3.629 -20.227 1.00 92.75 77 LEU A O 1
ATOM 627 N N . MET A 1 78 ? 6.742 -2.732 -18.169 1.00 90.25 78 MET A N 1
ATOM 628 C CA . MET A 1 78 ? 7.482 -1.517 -18.510 1.00 90.25 78 MET A CA 1
ATOM 629 C C . MET A 1 78 ? 8.882 -1.850 -19.035 1.00 90.25 78 MET A C 1
ATOM 631 O O . MET A 1 78 ? 9.263 -1.361 -20.093 1.00 90.25 78 MET A O 1
ATOM 635 N N . ILE A 1 79 ? 9.614 -2.735 -18.348 1.00 90.06 79 ILE A N 1
ATOM 636 C CA . ILE A 1 79 ? 10.942 -3.187 -18.785 1.00 90.06 79 ILE A CA 1
ATOM 637 C C . ILE A 1 79 ? 10.860 -3.852 -20.162 1.00 90.06 79 ILE A C 1
ATOM 639 O O . ILE A 1 79 ? 11.644 -3.514 -21.046 1.00 90.06 79 ILE A O 1
ATOM 643 N N . LEU A 1 80 ? 9.904 -4.762 -20.370 1.00 90.44 80 LEU A N 1
ATOM 644 C CA . LEU A 1 80 ? 9.743 -5.463 -21.645 1.00 90.44 80 LEU A CA 1
ATOM 645 C C . LEU A 1 80 ? 9.423 -4.504 -22.795 1.00 90.44 80 LEU A C 1
ATOM 647 O O . LEU A 1 80 ? 10.023 -4.623 -23.859 1.00 90.44 80 LEU A O 1
ATOM 651 N N . ILE A 1 81 ? 8.526 -3.538 -22.583 1.00 88.62 81 ILE A N 1
ATOM 652 C CA . ILE A 1 81 ? 8.159 -2.539 -23.596 1.00 88.62 81 ILE A CA 1
ATOM 653 C C . ILE A 1 81 ? 9.366 -1.669 -23.949 1.00 88.62 81 ILE A C 1
ATOM 655 O O . ILE A 1 81 ? 9.635 -1.443 -25.131 1.00 88.62 81 ILE A O 1
ATOM 659 N N . THR A 1 82 ? 10.117 -1.199 -22.951 1.00 85.06 82 THR A N 1
ATOM 660 C CA . THR A 1 82 ? 11.300 -0.372 -23.202 1.00 85.06 82 THR A CA 1
ATOM 661 C C . THR A 1 82 ? 12.394 -1.162 -23.918 1.00 85.06 82 THR A C 1
ATOM 663 O O . THR A 1 82 ? 12.943 -0.669 -24.899 1.00 85.06 82 THR A O 1
ATOM 666 N N . LEU A 1 83 ? 12.678 -2.398 -23.494 1.00 83.38 83 LEU A N 1
ATOM 667 C CA . LEU A 1 83 ? 13.672 -3.250 -24.155 1.00 83.38 83 LEU A CA 1
ATOM 668 C C . LEU A 1 83 ? 13.264 -3.599 -25.590 1.00 83.38 83 LEU A C 1
ATOM 670 O O . LEU A 1 83 ? 14.087 -3.493 -26.492 1.00 83.38 83 LEU A O 1
ATOM 674 N N . PHE A 1 84 ? 12.001 -3.963 -25.818 1.00 83.25 84 PHE A N 1
ATOM 675 C CA . PHE A 1 84 ? 11.486 -4.241 -27.159 1.00 83.25 84 PHE A CA 1
ATOM 676 C C . PHE A 1 84 ? 11.623 -3.029 -28.083 1.00 83.25 84 PHE A C 1
ATOM 678 O O . PHE A 1 84 ? 12.055 -3.167 -29.225 1.00 83.25 84 PHE A O 1
ATOM 685 N N . SER A 1 85 ? 11.307 -1.838 -27.569 1.00 79.06 85 SER A N 1
ATOM 686 C CA . SER A 1 85 ? 11.438 -0.590 -28.325 1.00 79.06 85 SER A CA 1
ATOM 687 C C . SER A 1 85 ? 12.889 -0.313 -28.708 1.00 79.06 85 SER A C 1
ATOM 689 O O . SER A 1 85 ? 13.134 0.135 -29.819 1.00 79.06 85 SER A O 1
ATOM 691 N N . LEU A 1 86 ? 13.847 -0.615 -27.826 1.00 77.94 86 LEU A N 1
ATOM 692 C CA . LEU A 1 86 ? 15.272 -0.489 -28.137 1.00 77.94 86 LEU A CA 1
ATOM 693 C C . LEU A 1 86 ? 15.704 -1.498 -29.211 1.00 77.94 86 LEU A C 1
ATOM 695 O O . LEU A 1 86 ? 16.393 -1.116 -30.144 1.00 77.94 86 LEU A O 1
ATOM 699 N N . VAL A 1 87 ? 15.265 -2.758 -29.133 1.00 75.69 87 VAL A N 1
ATOM 700 C CA . VAL A 1 87 ? 15.634 -3.806 -30.109 1.00 75.69 87 VAL A CA 1
ATOM 701 C C . VAL A 1 87 ? 15.091 -3.527 -31.517 1.00 75.69 87 VAL A C 1
ATOM 703 O O . VAL A 1 87 ? 15.742 -3.877 -32.494 1.00 75.69 87 VAL A O 1
ATOM 706 N N . MET A 1 88 ? 13.916 -2.904 -31.633 1.00 75.12 88 MET A N 1
ATOM 707 C CA . MET A 1 88 ? 13.281 -2.605 -32.926 1.00 75.12 88 MET A CA 1
ATOM 708 C C . MET A 1 88 ? 13.864 -1.385 -33.652 1.00 75.12 88 MET A C 1
ATOM 710 O O . MET A 1 88 ? 13.497 -1.126 -34.798 1.00 75.12 88 MET A O 1
ATOM 714 N N . VAL A 1 89 ? 14.752 -0.615 -33.019 1.00 72.88 89 VAL A N 1
ATOM 715 C CA . VAL A 1 89 ? 15.456 0.476 -33.699 1.00 72.88 89 VAL A CA 1
ATOM 716 C C . VAL A 1 89 ? 16.585 -0.141 -34.528 1.00 72.88 89 VAL A C 1
ATOM 718 O O . VAL A 1 89 ? 17.630 -0.498 -34.000 1.00 72.88 89 VAL A O 1
ATOM 721 N N . GLU A 1 90 ? 16.359 -0.279 -35.838 1.00 56.12 90 GLU A N 1
ATOM 722 C CA . GLU A 1 90 ? 17.283 -0.905 -36.807 1.00 56.12 90 GLU A CA 1
ATOM 723 C C . GLU A 1 90 ? 18.618 -0.151 -37.007 1.00 56.12 90 GLU A C 1
ATOM 725 O O . GLU A 1 90 ? 19.527 -0.672 -37.649 1.00 56.12 90 GLU A O 1
ATOM 730 N N . ASN A 1 91 ? 18.762 1.058 -36.455 1.00 59.25 91 ASN A N 1
ATOM 731 C CA . ASN A 1 91 ? 19.945 1.913 -36.598 1.00 59.25 91 ASN A CA 1
ATOM 732 C C . ASN A 1 91 ? 20.769 1.972 -35.3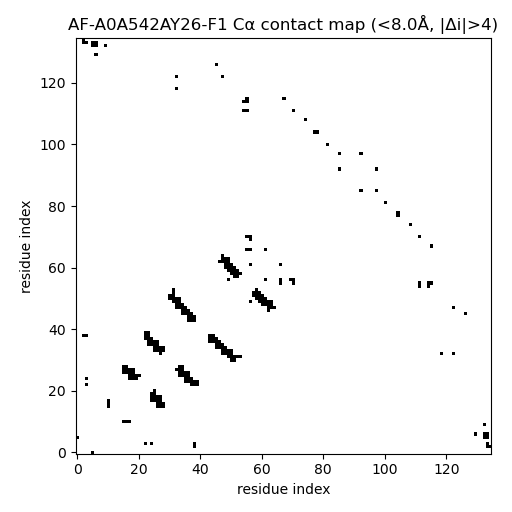06 1.00 59.25 91 ASN A C 1
ATOM 734 O O . ASN A 1 91 ? 20.230 1.740 -34.228 1.00 59.25 91 ASN A O 1
ATOM 738 N N . GLU A 1 92 ? 22.058 2.326 -35.423 1.00 66.62 92 GLU A N 1
ATOM 739 C CA . GLU A 1 92 ? 22.994 2.522 -34.304 1.00 66.62 92 GLU A CA 1
ATOM 740 C C . GLU A 1 92 ? 22.328 3.270 -33.142 1.00 66.62 92 GLU A C 1
ATOM 742 O O . GLU A 1 92 ? 22.141 4.488 -33.172 1.00 66.62 92 GLU A O 1
ATOM 747 N N . ILE A 1 93 ? 21.923 2.525 -32.112 1.00 70.94 93 ILE A N 1
ATOM 748 C CA . ILE A 1 93 ? 21.312 3.117 -30.932 1.00 70.94 93 ILE A CA 1
ATOM 749 C C . ILE A 1 93 ? 22.417 3.883 -30.221 1.00 70.94 93 ILE A C 1
ATOM 751 O O . ILE A 1 93 ? 23.361 3.286 -29.701 1.00 70.94 93 ILE A O 1
ATOM 755 N N . GLU A 1 94 ? 22.301 5.207 -30.179 1.00 78.38 94 GLU A N 1
ATOM 756 C CA . GLU A 1 94 ? 23.242 6.018 -29.420 1.00 78.38 94 GLU A CA 1
ATOM 757 C C . GLU A 1 94 ? 23.272 5.553 -27.958 1.00 78.38 94 GLU A C 1
ATOM 759 O O . GLU A 1 94 ? 22.230 5.420 -27.305 1.00 78.38 94 GLU A O 1
ATOM 764 N N . ASN A 1 95 ? 24.477 5.368 -27.410 1.00 80.00 95 ASN A N 1
ATOM 765 C CA . ASN A 1 95 ? 24.677 5.004 -26.002 1.00 80.00 95 ASN A CA 1
ATOM 766 C C . ASN A 1 95 ? 23.911 5.937 -25.048 1.00 80.00 95 ASN A C 1
ATOM 768 O O . ASN A 1 95 ? 23.425 5.502 -24.005 1.00 80.00 95 ASN A O 1
ATOM 772 N N . THR A 1 96 ? 23.756 7.208 -25.426 1.00 82.06 96 THR A N 1
ATOM 773 C CA . THR A 1 96 ? 22.973 8.211 -24.697 1.00 82.06 96 THR A CA 1
ATOM 774 C C . THR A 1 96 ? 21.498 7.815 -24.573 1.00 82.06 96 THR A C 1
ATOM 776 O O . THR A 1 96 ? 20.932 7.901 -23.485 1.00 82.06 96 THR A O 1
ATOM 779 N N . THR A 1 97 ? 20.876 7.318 -25.645 1.00 83.12 97 THR A N 1
ATOM 780 C CA . THR A 1 97 ? 19.466 6.889 -25.666 1.00 83.12 97 THR A CA 1
ATOM 781 C C . THR A 1 97 ? 19.237 5.666 -24.782 1.00 83.12 97 THR A C 1
ATOM 783 O O . THR A 1 97 ? 18.266 5.614 -24.020 1.00 83.12 97 THR A O 1
ATOM 786 N N . VAL A 1 98 ? 20.163 4.702 -24.823 1.00 83.31 98 VAL A N 1
ATOM 787 C CA . VAL A 1 98 ? 20.140 3.529 -23.934 1.00 83.31 98 VAL A CA 1
ATOM 788 C C . VAL A 1 98 ? 20.266 3.967 -22.475 1.00 83.31 98 VAL A C 1
ATOM 790 O O . VAL A 1 98 ? 19.461 3.565 -21.633 1.00 83.31 98 VAL A O 1
ATOM 793 N N . LEU A 1 99 ? 21.235 4.835 -22.175 1.00 85.94 99 LEU A N 1
ATOM 794 C CA . LEU A 1 99 ? 21.492 5.319 -20.821 1.00 85.94 99 LEU A CA 1
ATOM 795 C C . LEU A 1 99 ? 20.295 6.086 -20.244 1.00 85.94 99 LEU A C 1
ATOM 797 O O . LEU A 1 99 ? 19.913 5.841 -19.097 1.00 85.94 99 LEU A O 1
ATOM 801 N N . ILE A 1 100 ? 19.671 6.970 -21.030 1.00 87.31 100 ILE A N 1
ATOM 802 C CA . ILE A 1 100 ? 18.459 7.700 -20.629 1.00 87.31 100 ILE A CA 1
ATOM 803 C C . ILE A 1 100 ? 17.328 6.714 -20.324 1.00 87.31 100 ILE A C 1
ATOM 805 O O . ILE A 1 100 ? 16.717 6.794 -19.259 1.00 87.31 100 ILE A O 1
ATOM 809 N N . SER A 1 101 ? 17.095 5.743 -21.209 1.00 85.50 101 SER A N 1
ATOM 810 C CA . SER A 1 101 ? 16.020 4.754 -21.054 1.00 85.50 101 SER A CA 1
ATOM 811 C C . SER A 1 101 ? 16.178 3.926 -19.776 1.00 85.50 101 SER A C 1
ATOM 813 O O . SER A 1 101 ? 15.232 3.789 -18.997 1.00 85.50 101 SER A O 1
ATOM 815 N N . ILE A 1 102 ? 17.390 3.429 -19.512 1.00 87.00 102 ILE A N 1
ATOM 816 C CA . ILE A 1 102 ? 17.706 2.682 -18.287 1.00 87.00 102 ILE A CA 1
ATOM 817 C C . ILE A 1 102 ? 17.521 3.573 -17.055 1.00 87.00 102 ILE A C 1
ATOM 819 O O . ILE A 1 102 ? 16.902 3.152 -16.077 1.00 87.00 102 ILE A O 1
ATOM 823 N N . THR A 1 103 ? 18.007 4.815 -17.105 1.00 90.12 103 THR A N 1
ATOM 824 C CA . THR A 1 103 ? 17.888 5.761 -15.988 1.00 90.12 103 THR A CA 1
ATOM 825 C C . THR A 1 103 ? 16.423 6.028 -15.646 1.00 90.12 103 THR A C 1
ATOM 827 O O . THR A 1 103 ? 16.048 5.969 -14.476 1.00 90.12 103 THR A O 1
ATOM 830 N N . CYS A 1 104 ? 15.564 6.239 -16.647 1.00 88.81 104 CYS A N 1
ATOM 831 C CA . CYS A 1 104 ? 14.127 6.424 -16.447 1.00 88.81 104 CYS A CA 1
ATOM 832 C C . CYS A 1 104 ? 13.463 5.208 -15.781 1.00 88.81 104 CYS A C 1
ATOM 834 O O . CYS A 1 104 ? 12.686 5.387 -14.842 1.00 88.81 104 CYS A O 1
ATOM 836 N N . ILE A 1 105 ? 13.798 3.984 -16.208 1.00 90.00 105 ILE A N 1
ATOM 837 C CA . ILE A 1 105 ? 13.290 2.748 -15.586 1.00 90.00 105 ILE A CA 1
ATOM 838 C C . ILE A 1 105 ? 13.711 2.671 -14.119 1.00 90.00 105 ILE A C 1
ATOM 840 O O . ILE A 1 105 ? 12.877 2.401 -13.253 1.00 90.00 105 ILE A O 1
ATOM 844 N N . VAL A 1 106 ? 14.993 2.910 -13.829 1.00 91.75 106 VAL A N 1
ATOM 845 C CA . VAL A 1 106 ? 15.531 2.832 -12.465 1.00 91.75 106 VAL A CA 1
ATOM 846 C C . VAL A 1 106 ? 14.855 3.861 -11.565 1.00 91.75 106 VAL A C 1
ATOM 848 O O . VAL A 1 106 ? 14.399 3.509 -10.477 1.00 91.75 106 VAL A O 1
ATOM 851 N N . VAL A 1 107 ? 14.721 5.108 -12.025 1.00 93.62 107 VAL A N 1
ATOM 852 C CA . VAL A 1 107 ? 14.029 6.166 -11.276 1.00 93.62 107 VAL A CA 1
ATOM 853 C C . VAL A 1 107 ? 12.576 5.774 -11.007 1.00 93.62 107 VAL A C 1
ATOM 855 O O . VAL A 1 107 ? 12.133 5.858 -9.863 1.00 93.62 107 VAL A O 1
ATOM 858 N N . ALA A 1 108 ? 11.848 5.282 -12.013 1.00 90.12 108 ALA A N 1
ATOM 859 C CA . ALA A 1 108 ? 10.462 4.846 -11.852 1.00 90.12 108 ALA A CA 1
ATOM 860 C C . ALA A 1 108 ? 10.326 3.668 -10.869 1.00 90.12 108 ALA A C 1
ATOM 862 O O . ALA A 1 108 ? 9.426 3.667 -10.023 1.00 90.12 108 ALA A O 1
ATOM 863 N N . ALA A 1 109 ? 11.233 2.691 -10.930 1.00 91.56 109 ALA A N 1
ATOM 864 C CA . ALA A 1 109 ? 11.245 1.543 -10.029 1.00 91.56 109 ALA A CA 1
ATOM 865 C C . ALA A 1 109 ? 11.527 1.963 -8.579 1.00 91.56 109 ALA A C 1
ATOM 867 O O . ALA A 1 109 ? 10.769 1.605 -7.676 1.00 91.56 109 ALA A O 1
ATOM 868 N N . VAL A 1 110 ? 12.568 2.772 -8.353 1.00 94.00 110 VAL A N 1
ATOM 869 C CA . VAL A 1 110 ? 12.919 3.284 -7.019 1.00 94.00 110 VAL A CA 1
ATOM 870 C C . VAL A 1 110 ? 11.777 4.118 -6.449 1.00 94.00 110 VAL A C 1
ATOM 872 O O . VAL A 1 110 ? 11.367 3.897 -5.309 1.00 94.00 110 VAL A O 1
ATOM 875 N N . TRP A 1 111 ? 11.216 5.027 -7.249 1.00 93.06 111 TRP A N 1
ATOM 876 C CA . TRP A 1 111 ? 10.084 5.858 -6.848 1.00 93.06 111 TRP A CA 1
ATOM 877 C C . TRP A 1 111 ? 8.894 4.997 -6.418 1.00 93.06 111 TRP A C 1
ATOM 879 O O . TRP A 1 111 ? 8.384 5.146 -5.308 1.00 93.06 111 TRP A O 1
ATOM 889 N N . THR A 1 112 ? 8.506 4.021 -7.239 1.00 92.31 112 THR A N 1
ATOM 890 C CA . THR A 1 112 ? 7.381 3.123 -6.941 1.00 92.31 112 THR A CA 1
ATOM 891 C C . THR A 1 112 ? 7.614 2.317 -5.659 1.00 92.31 112 THR A C 1
ATOM 893 O O . THR A 1 112 ? 6.715 2.211 -4.822 1.00 92.31 112 THR A O 1
ATOM 896 N N . CYS A 1 113 ? 8.832 1.808 -5.451 1.00 92.88 113 CYS A N 1
ATOM 897 C CA . CYS A 1 113 ? 9.210 1.100 -4.229 1.00 92.88 113 CYS A CA 1
ATOM 898 C C . CYS A 1 113 ? 9.110 1.988 -2.981 1.00 92.88 113 CYS A C 1
ATOM 900 O O . CYS A 1 113 ? 8.564 1.552 -1.967 1.00 92.88 113 CYS A O 1
ATOM 902 N N . LEU A 1 114 ? 9.585 3.237 -3.048 1.00 95.00 114 LEU A N 1
ATOM 903 C CA . LEU A 1 114 ? 9.502 4.183 -1.930 1.00 95.00 114 LEU A CA 1
ATOM 904 C C . LEU A 1 114 ? 8.051 4.481 -1.548 1.00 95.00 114 LEU A C 1
ATOM 906 O O . LEU A 1 114 ? 7.705 4.446 -0.363 1.00 95.00 114 LEU A O 1
ATOM 910 N N . PHE A 1 115 ? 7.181 4.711 -2.537 1.00 93.25 115 PHE A N 1
ATOM 911 C CA . PHE A 1 115 ? 5.754 4.863 -2.265 1.00 93.25 115 PHE A CA 1
ATOM 912 C C . PHE A 1 115 ? 5.183 3.592 -1.642 1.00 93.25 115 PHE A C 1
ATOM 914 O O . PHE A 1 115 ? 4.526 3.683 -0.607 1.00 93.25 115 PHE A O 1
ATOM 921 N N . TYR A 1 116 ? 5.467 2.413 -2.199 1.00 94.19 116 TYR A N 1
ATOM 922 C CA . TYR A 1 116 ? 4.945 1.154 -1.669 1.00 94.19 116 TYR A CA 1
ATOM 923 C C . TYR A 1 116 ? 5.332 0.943 -0.202 1.00 94.19 116 TYR A C 1
ATOM 925 O O . TYR A 1 116 ? 4.470 0.629 0.619 1.00 94.19 116 TYR A O 1
ATOM 933 N N . ILE A 1 117 ? 6.594 1.195 0.153 1.00 94.81 117 ILE A N 1
ATOM 934 C CA . ILE A 1 117 ? 7.078 1.104 1.536 1.00 94.81 117 ILE A CA 1
ATOM 935 C C . ILE A 1 117 ? 6.328 2.085 2.442 1.00 94.81 117 ILE A C 1
ATOM 937 O O . ILE A 1 117 ? 5.831 1.681 3.491 1.00 94.81 117 ILE A O 1
ATOM 941 N N . ASN A 1 118 ? 6.185 3.349 2.035 1.00 93.00 118 ASN A N 1
ATOM 942 C CA . ASN A 1 118 ? 5.448 4.353 2.807 1.00 93.00 118 ASN A CA 1
ATOM 943 C C . ASN A 1 118 ? 3.989 3.928 3.056 1.00 93.00 118 ASN A C 1
ATOM 945 O O . ASN A 1 118 ? 3.497 3.981 4.184 1.00 93.00 118 ASN A O 1
ATOM 949 N N . TYR A 1 119 ? 3.302 3.447 2.018 1.00 92.38 119 TYR A N 1
ATOM 950 C CA . TYR A 1 119 ? 1.943 2.921 2.146 1.00 92.38 119 TYR A CA 1
ATOM 951 C C . TYR A 1 119 ? 1.876 1.697 3.053 1.00 92.38 119 TYR A C 1
ATOM 953 O O . TYR A 1 119 ? 0.950 1.579 3.853 1.00 92.38 119 TYR A O 1
ATOM 961 N N . ARG A 1 120 ? 2.869 0.812 2.969 1.00 94.06 120 ARG A N 1
ATOM 962 C CA . ARG A 1 120 ? 2.928 -0.394 3.788 1.00 94.06 120 ARG A CA 1
ATOM 963 C C . ARG A 1 120 ? 3.149 -0.081 5.262 1.00 94.06 120 ARG A C 1
ATOM 965 O O . ARG A 1 120 ? 2.485 -0.679 6.095 1.00 94.06 120 ARG A O 1
ATOM 972 N N . ILE A 1 121 ? 4.002 0.887 5.589 1.00 94.31 121 ILE A N 1
ATOM 973 C CA . ILE A 1 121 ? 4.186 1.347 6.974 1.00 94.31 121 ILE A CA 1
ATOM 974 C C . ILE A 1 121 ? 2.861 1.874 7.536 1.00 94.31 121 ILE A C 1
ATOM 976 O O . ILE A 1 121 ? 2.453 1.485 8.627 1.00 94.31 121 ILE A O 1
ATOM 980 N N . LYS A 1 122 ? 2.145 2.713 6.775 1.00 92.19 122 LYS A N 1
ATOM 981 C CA . LYS A 1 122 ? 0.816 3.207 7.178 1.00 92.19 122 LYS A CA 1
ATOM 982 C C . LYS A 1 122 ? -0.193 2.070 7.343 1.00 92.19 122 LYS A C 1
ATOM 984 O O . LYS A 1 122 ? -0.978 2.097 8.289 1.00 92.19 122 LYS A O 1
ATOM 989 N N . TYR A 1 123 ? -0.146 1.081 6.449 1.00 93.62 123 TYR A N 1
ATOM 990 C CA . TYR A 1 123 ? -0.984 -0.110 6.517 1.00 93.62 123 TYR A CA 1
ATOM 991 C C . TYR A 1 123 ? -0.767 -0.889 7.816 1.00 93.62 123 TYR A C 1
ATOM 993 O O . TYR A 1 123 ? -1.718 -1.085 8.570 1.00 93.62 123 TYR A O 1
ATOM 1001 N N . GLU A 1 124 ? 0.477 -1.275 8.102 1.00 93.56 124 GLU A N 1
ATOM 1002 C CA . GLU A 1 124 ? 0.814 -2.067 9.290 1.00 93.56 124 GLU A CA 1
ATOM 1003 C C . GLU A 1 124 ? 0.523 -1.291 10.579 1.00 93.56 124 GLU A C 1
ATOM 1005 O O . GLU A 1 124 ? -0.071 -1.837 11.505 1.00 93.56 124 GLU A O 1
ATOM 1010 N N . ASN A 1 125 ? 0.851 0.004 10.629 1.00 92.62 125 ASN A N 1
ATOM 1011 C CA . ASN A 1 125 ? 0.599 0.827 11.812 1.00 92.62 125 ASN A CA 1
ATOM 1012 C C . ASN A 1 125 ? -0.893 0.900 12.155 1.00 92.62 125 ASN A C 1
ATOM 1014 O O . ASN A 1 125 ? -1.267 0.735 13.314 1.00 92.62 125 ASN A O 1
ATOM 1018 N N . MET A 1 126 ? -1.754 1.146 11.164 1.00 92.00 126 MET A N 1
ATOM 1019 C CA . MET A 1 126 ? -3.193 1.221 11.418 1.00 92.00 126 MET A CA 1
ATOM 1020 C C . MET 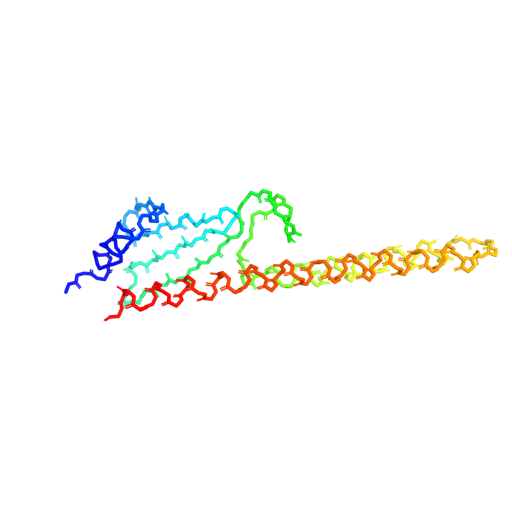A 1 126 ? -3.786 -0.161 11.703 1.00 92.00 126 MET A C 1
ATOM 1022 O O . MET A 1 126 ? -4.602 -0.295 12.610 1.00 92.00 126 MET A O 1
ATOM 1026 N N . LYS A 1 127 ? -3.342 -1.204 10.996 1.00 93.00 127 LYS A N 1
ATOM 1027 C CA . LYS A 1 127 ? -3.753 -2.583 11.281 1.00 93.00 127 LYS A CA 1
ATOM 1028 C C . LYS A 1 127 ? -3.438 -2.975 12.727 1.00 93.00 127 LYS A C 1
ATOM 1030 O O . LYS A 1 127 ? -4.316 -3.499 13.404 1.00 93.00 127 LYS A O 1
ATOM 1035 N N . ASN A 1 128 ? -2.235 -2.668 13.208 1.00 93.44 128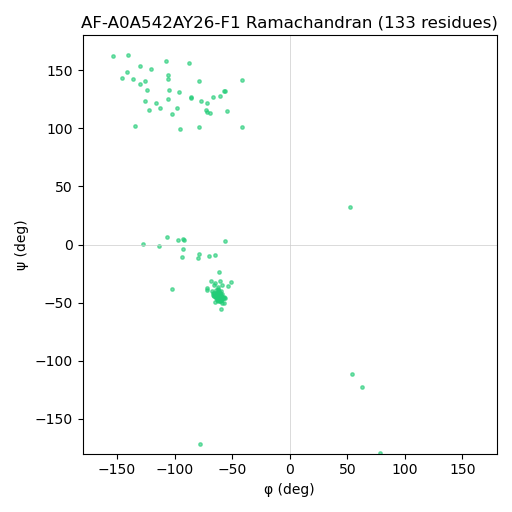 ASN A N 1
ATOM 1036 C CA . ASN A 1 128 ? -1.837 -2.934 14.589 1.00 93.44 128 ASN A CA 1
ATOM 1037 C C . ASN A 1 128 ? -2.691 -2.139 15.583 1.00 93.44 128 ASN A C 1
ATOM 1039 O O . ASN A 1 128 ? -3.219 -2.733 16.513 1.00 93.44 128 ASN A O 1
ATOM 1043 N N . ARG A 1 129 ? -2.946 -0.844 15.330 1.00 92.31 129 ARG A N 1
ATOM 1044 C CA . ARG A 1 129 ? -3.865 -0.038 16.160 1.00 92.31 129 ARG A CA 1
ATOM 1045 C C . ARG A 1 129 ? -5.257 -0.665 16.253 1.00 92.31 129 ARG A C 1
ATOM 1047 O O . ARG A 1 129 ? -5.800 -0.763 17.344 1.00 92.31 129 ARG A O 1
ATOM 1054 N N . ILE A 1 130 ? -5.828 -1.115 15.133 1.00 92.06 130 ILE A N 1
ATOM 1055 C CA . ILE A 1 130 ? -7.152 -1.760 15.117 1.00 92.06 130 ILE A CA 1
ATOM 1056 C C . ILE A 1 130 ? -7.142 -3.039 15.963 1.00 92.06 130 ILE A C 1
ATOM 1058 O O . ILE A 1 130 ? -8.083 -3.275 16.719 1.00 92.06 130 ILE A O 1
ATOM 1062 N N . VAL A 1 131 ? -6.094 -3.859 15.850 1.00 91.44 131 VAL A N 1
ATOM 1063 C CA . VAL A 1 131 ? -5.942 -5.079 16.658 1.00 91.44 131 VAL A CA 1
ATOM 1064 C C . VAL A 1 131 ? -5.829 -4.733 18.144 1.00 91.44 131 VAL A C 1
ATOM 1066 O O . VAL A 1 131 ? -6.563 -5.298 18.948 1.00 91.44 131 VAL A O 1
ATOM 1069 N N . ASP A 1 132 ? -4.984 -3.769 18.502 1.00 91.69 132 ASP A N 1
ATOM 1070 C CA . ASP A 1 132 ? -4.773 -3.345 19.889 1.00 91.69 132 ASP A CA 1
ATOM 1071 C C . ASP A 1 132 ? -6.045 -2.767 20.521 1.00 91.69 132 ASP A C 1
ATOM 1073 O O . ASP A 1 132 ? -6.318 -3.000 21.692 1.00 91.69 132 ASP A O 1
ATOM 1077 N N . TRP A 1 133 ? -6.858 -2.045 19.748 1.00 90.94 133 TRP A N 1
ATOM 1078 C CA . TRP A 1 133 ? -8.119 -1.469 20.222 1.00 90.94 133 TRP A CA 1
ATOM 1079 C C . TRP A 1 133 ? -9.286 -2.464 20.280 1.00 90.94 133 TRP A C 1
ATOM 1081 O O . TRP A 1 133 ? -10.339 -2.125 20.817 1.00 90.94 133 TRP A O 1
ATOM 1091 N N . THR A 1 134 ? -9.142 -3.661 19.698 1.00 87.50 134 THR A N 1
ATOM 1092 C CA . THR A 1 134 ? -10.204 -4.690 19.645 1.00 87.50 134 THR A CA 1
ATOM 1093 C C . THR A 1 134 ? -9.892 -5.958 20.446 1.00 87.50 134 THR A C 1
ATOM 1095 O O . THR A 1 134 ? -10.730 -6.872 20.485 1.00 87.50 134 THR A O 1
ATOM 1098 N N . ASN A 1 135 ? -8.712 -6.017 21.068 1.00 79.56 135 ASN A N 1
ATOM 1099 C CA . ASN A 1 135 ? -8.307 -7.033 22.042 1.00 79.56 135 ASN A CA 1
ATOM 1100 C C . ASN A 1 135 ? -8.673 -6.601 23.465 1.00 79.56 135 ASN A C 1
ATOM 1102 O O . ASN A 1 135 ? -9.144 -7.486 24.216 1.00 79.56 135 ASN A O 1
#

Foldseek 3Di:
DALVVLLVVVCVVVVWDWDDDPQWIWTDHDPQKIWIWGPPDVDTDIWIWGAAADLQQGHDIGTLVCSVVVNVVVLVVLVVVLVVVVVPPPDDDPPVNVVVSVVVSVVSNVVNVVRNVVVVVVVVVVVVVSVVSSD

Mean predicted aligned error: 5.81 Å